Protein AF-A0A060XUX8-F1 (afdb_monomer_lite)

Radius of gyration: 30.09 Å; chains: 1; bounding box: 91×61×37 Å

Foldseek 3Di:
DKDKDFCVVVPLPAAQQQKAKPQPVQGFPDDPRGMGIGDDDLPDRPWDWDCDPQKTKTKIKIWGHDDDDPPPVPDDDPDDGDIDMDIDIDGNPDPDDDDDDDDDDDPPDPDDDDDDDDDDDDDDDDDDDDDDDDDDDDDDD

pLDDT: mean 74.96, std 22.35, range [30.95, 98.44]

Sequence (141 aa):
MVVVVDTSRVSSDVNPRLTSLLDASCVPIETDGARALYSFSLDSCGTSTTLVEDHLVYTNEVRYRPKVPIDLKTFSSPYPHFSIPIGCIHPANGTRALTIYQPWALPAWPHSRASRSHHHPWAQQHPFIRGRERNGLPAGG

Organism: Oncorhynchus mykiss (NCBI:txid8022)

InterPro domains:
  IPR055356 ZP-N domain [PF23344] (1-90)

Structure (mmCIF, N/CA/C/O backbone):
data_AF-A0A060XUX8-F1
#
_entry.id   AF-A0A060XUX8-F1
#
loop_
_atom_site.group_PDB
_atom_site.id
_atom_site.type_symbol
_atom_site.label_atom_id
_atom_site.label_alt_id
_atom_site.label_comp_id
_atom_site.label_asym_id
_atom_site.label_entity_id
_atom_site.label_seq_id
_atom_site.pdbx_PDB_ins_code
_atom_site.Cartn_x
_atom_site.Cartn_y
_atom_site.Cartn_z
_atom_site.occupancy
_atom_site.B_iso_or_equiv
_atom_site.auth_seq_id
_atom_site.auth_comp_id
_atom_site.auth_asym_id
_atom_site.auth_atom_id
_atom_site.pdbx_PDB_model_num
ATOM 1 N N . MET A 1 1 ? -5.577 -6.228 5.234 1.00 93.00 1 MET A N 1
ATOM 2 C CA . MET A 1 1 ? -5.794 -5.026 4.408 1.00 93.00 1 MET A CA 1
ATOM 3 C C . MET A 1 1 ? -5.446 -5.355 2.970 1.00 93.00 1 MET A C 1
ATOM 5 O O . MET A 1 1 ? -4.441 -6.021 2.744 1.00 93.00 1 MET A O 1
ATOM 9 N N . VAL A 1 2 ? -6.285 -4.930 2.025 1.00 97.31 2 VAL A N 1
ATOM 10 C CA . VAL A 1 2 ? -6.029 -5.074 0.585 1.00 97.31 2 VAL A CA 1
ATOM 11 C C . VAL A 1 2 ? -5.990 -3.681 -0.019 1.00 97.31 2 VAL A C 1
ATOM 13 O O . VAL A 1 2 ? -6.884 -2.879 0.243 1.00 97.31 2 VAL A O 1
ATOM 16 N N . VAL A 1 3 ? -4.946 -3.388 -0.788 1.00 96.75 3 VAL A N 1
ATOM 17 C CA . VAL A 1 3 ? -4.697 -2.054 -1.344 1.00 96.75 3 VAL A CA 1
ATOM 18 C C . VAL A 1 3 ? -4.336 -2.185 -2.808 1.00 96.75 3 VAL A C 1
ATOM 20 O O . VAL A 1 3 ? -3.448 -2.959 -3.153 1.00 96.75 3 VAL A O 1
ATOM 23 N N . VAL A 1 4 ? -4.996 -1.396 -3.652 1.00 96.62 4 VAL A N 1
ATOM 24 C CA . VAL A 1 4 ? -4.636 -1.234 -5.061 1.00 96.62 4 VAL A CA 1
ATOM 25 C C . VAL A 1 4 ? -4.225 0.212 -5.271 1.00 96.62 4 VAL A C 1
ATOM 27 O O . VAL A 1 4 ? -5.014 1.122 -5.024 1.00 96.62 4 VAL A O 1
ATOM 30 N N . VAL A 1 5 ? -2.993 0.417 -5.723 1.00 94.06 5 VAL A N 1
ATOM 31 C CA . VAL A 1 5 ? -2.447 1.745 -6.016 1.00 94.06 5 VAL A CA 1
ATOM 32 C C . VAL A 1 5 ? -2.221 1.876 -7.510 1.00 94.06 5 VAL A C 1
ATOM 34 O O . VAL A 1 5 ? -1.548 1.035 -8.090 1.00 94.06 5 VAL A O 1
ATOM 37 N N . ASP A 1 6 ? -2.758 2.934 -8.114 1.00 93.50 6 ASP A N 1
ATOM 38 C CA . ASP A 1 6 ? -2.526 3.314 -9.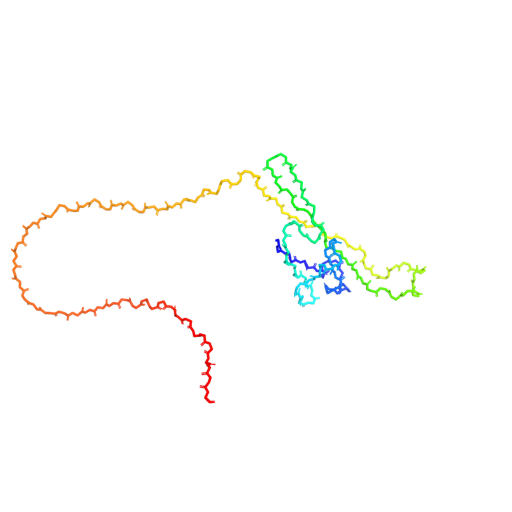510 1.00 93.50 6 ASP A CA 1
ATOM 39 C C . ASP A 1 6 ? -1.363 4.311 -9.588 1.00 93.50 6 ASP A C 1
ATOM 41 O O . ASP A 1 6 ? -1.512 5.487 -9.250 1.00 93.50 6 ASP A O 1
ATOM 45 N N . THR A 1 7 ? -0.186 3.832 -9.993 1.00 90.31 7 THR A N 1
ATOM 46 C CA . THR A 1 7 ? 1.033 4.648 -10.053 1.00 90.31 7 THR A CA 1
ATOM 47 C C . THR A 1 7 ? 1.109 5.501 -11.313 1.00 90.31 7 THR A C 1
ATOM 49 O O . THR A 1 7 ? 1.830 6.498 -11.311 1.00 90.31 7 THR A O 1
ATOM 52 N N . SER A 1 8 ? 0.328 5.181 -12.353 1.00 87.44 8 SER A N 1
ATOM 53 C CA . SER A 1 8 ? 0.282 5.961 -13.599 1.00 87.44 8 SER A CA 1
ATOM 54 C C . SER A 1 8 ? -0.196 7.400 -13.376 1.00 87.44 8 SER A C 1
ATOM 56 O O . SER A 1 8 ? 0.176 8.311 -14.112 1.00 87.44 8 SER A O 1
ATOM 58 N N . ARG A 1 9 ? -0.971 7.619 -12.305 1.00 84.00 9 ARG A N 1
ATOM 59 C CA . ARG A 1 9 ? -1.446 8.940 -11.871 1.00 84.00 9 ARG A CA 1
ATOM 60 C C . ARG A 1 9 ? -0.379 9.780 -11.180 1.00 84.00 9 ARG A C 1
ATOM 62 O O . ARG A 1 9 ? -0.574 10.982 -11.037 1.00 84.00 9 ARG A O 1
ATOM 69 N N . VAL A 1 10 ? 0.711 9.159 -10.729 1.00 82.19 10 VAL A N 1
ATOM 70 C CA . VAL A 1 10 ? 1.842 9.865 -10.119 1.00 82.19 10 VAL A CA 1
ATOM 71 C C . VAL A 1 10 ? 2.839 10.282 -11.194 1.00 82.19 10 VAL A C 1
ATOM 73 O O . VAL A 1 10 ? 3.233 11.441 -11.258 1.00 82.19 10 VAL A O 1
ATOM 76 N N . SER A 1 11 ? 3.251 9.335 -12.037 1.00 79.12 11 SER A N 1
ATOM 77 C CA . SER A 1 11 ? 4.091 9.569 -13.213 1.00 79.12 11 SER A CA 1
ATOM 78 C C . SER A 1 11 ? 4.068 8.324 -14.101 1.00 79.12 11 SER A C 1
ATOM 80 O O . SER A 1 11 ? 3.999 7.201 -13.594 1.00 79.12 11 SER A O 1
ATOM 82 N N . SER A 1 12 ? 4.159 8.514 -15.419 1.00 75.56 12 SER A N 1
ATOM 83 C CA . SER A 1 12 ? 4.227 7.419 -16.397 1.00 75.56 12 SER A CA 1
ATOM 84 C C . SER A 1 12 ? 5.439 6.507 -16.204 1.00 75.56 12 SER A C 1
ATOM 86 O O . SER A 1 12 ? 5.395 5.348 -16.605 1.00 75.56 12 SER A O 1
ATOM 88 N N . ASP A 1 13 ? 6.500 7.009 -15.569 1.00 79.75 13 ASP A N 1
ATOM 89 C CA . ASP A 1 13 ? 7.793 6.322 -15.468 1.00 79.75 13 ASP A CA 1
ATOM 90 C C . ASP A 1 13 ? 7.935 5.499 -14.178 1.00 79.75 13 ASP A C 1
ATOM 92 O O . ASP A 1 13 ? 8.971 4.879 -13.918 1.00 79.75 13 ASP A O 1
ATOM 96 N N . VAL A 1 14 ? 6.900 5.481 -13.334 1.00 86.75 14 VAL A N 1
ATOM 97 C CA . VAL A 1 14 ? 6.899 4.686 -12.105 1.00 86.75 14 VAL A CA 1
ATOM 98 C C . VAL A 1 14 ? 6.621 3.233 -12.446 1.00 86.75 14 VAL A C 1
ATOM 100 O O . VAL A 1 14 ? 5.504 2.879 -12.808 1.00 86.75 14 VAL A O 1
ATOM 103 N N . ASN A 1 15 ? 7.610 2.366 -12.230 1.00 91.12 15 ASN A N 1
ATOM 104 C CA . ASN A 1 15 ? 7.383 0.927 -12.241 1.00 91.12 15 ASN A CA 1
ATOM 105 C C . ASN A 1 15 ? 6.705 0.499 -10.922 1.00 91.12 15 ASN A C 1
ATOM 107 O O . ASN A 1 15 ? 7.364 0.548 -9.875 1.00 91.12 15 ASN A O 1
ATOM 111 N N . PRO A 1 16 ? 5.445 0.014 -10.935 1.00 93.88 16 PRO A N 1
ATOM 112 C CA . PRO A 1 16 ? 4.748 -0.384 -9.712 1.00 93.88 16 PRO A CA 1
ATOM 113 C C . PRO A 1 16 ? 5.439 -1.534 -8.966 1.00 93.88 16 PRO A C 1
ATOM 115 O O . PRO A 1 16 ? 5.233 -1.706 -7.775 1.00 93.88 16 PRO A O 1
ATOM 118 N N . ARG A 1 17 ? 6.300 -2.330 -9.617 1.00 94.19 17 ARG A N 1
ATOM 119 C CA . ARG A 1 17 ? 7.069 -3.394 -8.938 1.00 94.19 17 ARG A CA 1
ATOM 120 C C . ARG A 1 17 ? 8.159 -2.857 -8.015 1.00 94.19 17 ARG A C 1
ATOM 122 O O . ARG A 1 17 ? 8.677 -3.604 -7.192 1.00 94.19 17 ARG A O 1
ATOM 129 N N . LEU A 1 18 ? 8.543 -1.593 -8.183 1.00 93.00 18 LEU A N 1
ATOM 130 C CA . LEU A 1 18 ? 9.569 -0.932 -7.379 1.00 93.00 18 LEU A CA 1
ATOM 131 C C . LEU A 1 18 ? 8.960 -0.098 -6.246 1.00 93.00 18 LEU A C 1
ATOM 133 O O . LEU A 1 18 ? 9.661 0.709 -5.638 1.00 93.00 18 LEU A O 1
ATOM 137 N N . THR A 1 19 ? 7.670 -0.266 -5.954 1.00 94.75 19 THR A N 1
ATOM 138 C CA . THR A 1 19 ? 7.055 0.296 -4.754 1.00 94.75 19 THR A CA 1
ATOM 139 C C . THR A 1 19 ? 7.033 -0.728 -3.625 1.00 94.75 19 THR A C 1
ATOM 141 O O . THR A 1 19 ? 7.058 -1.935 -3.843 1.00 94.75 19 THR A O 1
ATOM 144 N N . SER A 1 20 ? 6.941 -0.266 -2.387 1.00 96.69 20 SER A N 1
ATOM 145 C CA . SER A 1 20 ? 6.777 -1.119 -1.205 1.00 96.69 20 SER A CA 1
ATOM 146 C C . SER A 1 20 ? 5.984 -0.378 -0.137 1.00 96.69 20 SER A C 1
ATOM 148 O O . SER A 1 20 ? 5.889 0.850 -0.189 1.00 96.69 20 SER A O 1
ATOM 150 N N . LEU A 1 21 ? 5.493 -1.104 0.862 1.00 97.56 21 LEU A N 1
ATOM 151 C CA . LEU A 1 21 ? 4.955 -0.494 2.079 1.00 97.56 21 LEU A CA 1
ATOM 152 C C . LEU A 1 21 ? 6.075 0.124 2.941 1.00 97.56 21 LEU A C 1
ATOM 154 O O . LEU A 1 21 ? 7.246 0.169 2.532 1.00 97.56 21 LEU A O 1
ATOM 158 N N . LEU A 1 22 ? 5.733 0.620 4.136 1.00 97.19 22 LEU A N 1
ATOM 159 C CA . LEU A 1 22 ? 6.713 1.152 5.087 1.00 97.19 22 LEU A CA 1
ATOM 160 C C . LEU A 1 22 ? 7.843 0.147 5.357 1.00 97.19 22 LEU A C 1
ATOM 162 O O . LEU A 1 22 ? 9.015 0.512 5.223 1.00 97.19 22 LEU A O 1
ATOM 166 N N . ASP A 1 23 ? 7.509 -1.120 5.603 1.00 97.38 23 ASP A N 1
ATOM 167 C CA . ASP A 1 23 ? 8.472 -2.225 5.558 1.00 97.38 23 ASP A CA 1
ATOM 168 C C . ASP A 1 23 ? 8.874 -2.542 4.104 1.00 97.38 23 ASP A C 1
ATOM 170 O O . ASP A 1 23 ? 8.032 -2.824 3.249 1.00 97.38 23 ASP A O 1
ATOM 174 N N . ALA A 1 24 ? 10.177 -2.500 3.813 1.00 96.06 24 ALA A N 1
ATOM 175 C CA . ALA A 1 24 ? 10.727 -2.739 2.476 1.00 96.06 24 ALA A CA 1
ATOM 176 C C . ALA A 1 24 ? 10.610 -4.178 1.983 1.00 96.06 24 ALA A C 1
ATOM 178 O O . ALA A 1 24 ? 10.680 -4.399 0.775 1.00 96.06 24 ALA A O 1
ATOM 179 N N . SER A 1 25 ? 10.411 -5.139 2.883 1.00 96.25 25 SER A N 1
ATOM 180 C CA . SER A 1 25 ? 10.137 -6.526 2.508 1.00 96.25 25 SER A CA 1
ATOM 181 C C . SER A 1 25 ? 8.724 -6.710 1.940 1.00 96.25 25 SER A C 1
ATOM 183 O O . SER A 1 25 ? 8.486 -7.630 1.156 1.00 96.25 25 SER A O 1
ATOM 185 N N . CYS A 1 26 ? 7.795 -5.805 2.264 1.00 97.88 26 CYS A N 1
ATOM 186 C CA . CYS A 1 26 ? 6.418 -5.849 1.791 1.00 97.88 26 CYS A CA 1
ATOM 187 C C . CYS A 1 26 ? 6.266 -5.181 0.419 1.00 97.88 26 CYS A C 1
ATOM 189 O O . CYS A 1 26 ? 5.927 -3.998 0.289 1.00 97.88 26 CYS A O 1
ATOM 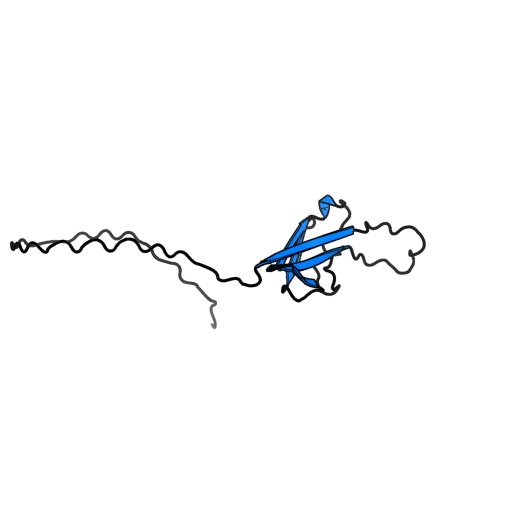191 N N . VAL A 1 27 ? 6.523 -5.975 -0.615 1.00 97.25 27 VAL A N 1
ATOM 192 C CA . VAL A 1 27 ? 6.376 -5.627 -2.035 1.00 97.25 27 VAL A CA 1
ATOM 193 C C . VAL A 1 27 ? 4.975 -5.997 -2.564 1.00 97.25 27 VAL A C 1
ATOM 195 O O . VAL A 1 27 ? 4.261 -6.756 -1.902 1.00 97.25 27 VAL A O 1
ATOM 198 N N . PRO A 1 28 ? 4.542 -5.474 -3.729 1.00 97.69 28 PRO A N 1
ATOM 199 C CA . PRO A 1 28 ? 3.274 -5.865 -4.331 1.00 97.69 28 PRO A CA 1
ATOM 200 C C . PRO A 1 28 ? 3.234 -7.369 -4.599 1.00 97.69 28 PRO A C 1
ATOM 202 O O . PRO A 1 28 ? 4.199 -7.940 -5.110 1.00 97.69 28 PRO A O 1
ATOM 205 N N . ILE A 1 29 ? 2.094 -7.995 -4.313 1.00 98.06 29 ILE A N 1
ATOM 206 C CA . ILE A 1 29 ? 1.852 -9.404 -4.647 1.00 98.06 29 ILE A CA 1
ATOM 207 C C . ILE A 1 29 ? 1.534 -9.583 -6.136 1.00 98.06 29 ILE A C 1
ATOM 209 O O . ILE A 1 29 ? 1.807 -10.634 -6.708 1.00 98.06 29 ILE A O 1
ATOM 213 N N . GLU A 1 30 ? 0.994 -8.542 -6.773 1.00 97.69 30 GLU A N 1
ATOM 214 C CA . GLU A 1 30 ? 0.671 -8.519 -8.196 1.00 97.69 30 GLU A CA 1
ATOM 215 C C . GLU A 1 30 ? 0.790 -7.091 -8.744 1.00 97.69 30 GLU A C 1
ATOM 217 O O . GLU A 1 30 ? 0.594 -6.108 -8.023 1.00 97.69 30 GLU A O 1
ATOM 222 N N . THR A 1 31 ? 1.117 -6.978 -10.031 1.00 96.00 31 THR A N 1
ATOM 223 C CA . THR A 1 31 ? 1.129 -5.709 -10.764 1.00 96.00 31 THR A CA 1
ATOM 224 C C . THR A 1 31 ? 0.673 -5.930 -12.200 1.00 96.00 31 THR A C 1
ATOM 226 O O . THR A 1 31 ? 1.126 -6.893 -12.821 1.00 96.00 31 THR A O 1
ATOM 229 N N . ASP A 1 32 ? -0.087 -4.996 -12.765 1.00 93.94 32 ASP A N 1
ATOM 230 C CA . ASP A 1 32 ? -0.486 -5.009 -14.185 1.00 93.94 32 ASP A CA 1
ATOM 231 C C . ASP A 1 32 ? 0.311 -4.016 -15.058 1.00 93.94 32 ASP A C 1
ATOM 233 O O . ASP A 1 32 ? -0.036 -3.767 -16.208 1.00 93.94 32 ASP A O 1
ATOM 237 N N . GLY A 1 33 ? 1.387 -3.443 -14.509 1.00 88.56 33 GLY A N 1
ATOM 238 C CA . GLY A 1 33 ? 2.231 -2.444 -15.171 1.00 88.56 33 GLY A CA 1
ATOM 239 C C . GLY A 1 33 ? 1.866 -0.995 -14.840 1.00 88.56 33 GLY A C 1
ATOM 240 O O . GLY A 1 33 ? 2.754 -0.150 -14.871 1.00 88.56 33 GLY A O 1
ATOM 241 N N . ALA A 1 34 ? 0.625 -0.720 -14.428 1.00 92.25 34 ALA A N 1
ATOM 242 C CA . ALA A 1 34 ? 0.184 0.606 -13.974 1.00 92.25 34 ALA A CA 1
ATOM 243 C C . ALA A 1 34 ? -0.263 0.614 -12.506 1.00 92.25 34 ALA A C 1
ATOM 245 O O . ALA A 1 34 ? -0.228 1.648 -11.841 1.00 92.25 34 ALA A O 1
ATOM 246 N N . ARG A 1 35 ? -0.694 -0.541 -11.996 1.00 95.19 35 ARG A N 1
ATOM 247 C CA . ARG A 1 35 ? -1.210 -0.718 -10.645 1.00 95.19 35 ARG A CA 1
ATOM 248 C C . ARG A 1 35 ? -0.392 -1.732 -9.862 1.00 95.19 35 ARG A C 1
ATOM 250 O O . ARG A 1 35 ? 0.135 -2.695 -10.421 1.00 95.19 35 ARG A O 1
ATOM 257 N N . ALA A 1 36 ? -0.332 -1.521 -8.554 1.00 96.69 36 ALA A N 1
ATOM 258 C CA . ALA A 1 36 ? 0.261 -2.426 -7.581 1.00 96.69 36 ALA A CA 1
ATOM 259 C C . ALA A 1 36 ? -0.801 -2.907 -6.586 1.00 96.69 36 ALA A C 1
ATOM 261 O O . ALA A 1 36 ? -1.496 -2.089 -5.979 1.00 96.69 36 ALA A O 1
ATOM 262 N N . LEU A 1 37 ? -0.905 -4.226 -6.416 1.00 98.19 37 LEU A N 1
ATOM 263 C CA . LEU A 1 37 ? -1.767 -4.873 -5.431 1.00 98.19 37 LEU A CA 1
ATOM 264 C C . LEU A 1 37 ? -0.944 -5.307 -4.217 1.00 98.19 37 LEU A C 1
ATOM 266 O O . LEU A 1 37 ? 0.048 -6.022 -4.348 1.00 98.19 37 LEU A O 1
ATOM 270 N N . TYR A 1 38 ? -1.416 -4.945 -3.031 1.00 98.44 38 TYR A N 1
ATOM 271 C CA . TYR A 1 38 ? -0.877 -5.385 -1.750 1.00 98.44 38 TYR A CA 1
ATOM 272 C C . TYR A 1 38 ? -1.948 -6.124 -0.952 1.00 98.44 38 TYR A C 1
ATOM 274 O O . TYR A 1 38 ? -3.105 -5.702 -0.915 1.00 98.44 38 TYR A O 1
ATOM 282 N N . SER A 1 39 ? -1.544 -7.190 -0.262 1.00 97.88 39 SER A N 1
ATOM 283 C CA . SER A 1 39 ? -2.374 -7.906 0.708 1.00 97.88 39 SER A CA 1
ATOM 284 C C . SER A 1 39 ? -1.524 -8.285 1.913 1.00 97.88 39 SER A C 1
ATOM 286 O O . SER A 1 39 ? -0.554 -9.025 1.774 1.00 97.88 39 SER A O 1
ATOM 288 N N . PHE A 1 40 ? -1.869 -7.760 3.085 1.00 97.50 40 PHE A N 1
ATOM 289 C CA . PHE A 1 40 ? -1.087 -7.917 4.315 1.00 97.50 40 PHE A CA 1
ATOM 290 C C . PHE A 1 40 ? -1.983 -7.837 5.561 1.00 97.50 40 PHE A C 1
ATOM 292 O O . PHE A 1 40 ? -3.107 -7.324 5.497 1.00 97.50 40 PHE A O 1
ATOM 299 N N . SER A 1 41 ? -1.515 -8.351 6.700 1.00 96.06 41 SER A N 1
ATOM 300 C CA . SER A 1 41 ? -2.227 -8.257 7.986 1.00 96.06 41 SER A CA 1
ATOM 301 C C . SER A 1 41 ? -2.200 -6.824 8.526 1.00 96.06 41 SER A C 1
ATOM 303 O O . SER A 1 41 ? -1.226 -6.107 8.310 1.00 96.06 41 SER A O 1
ATOM 305 N N . LEU A 1 42 ? -3.256 -6.396 9.225 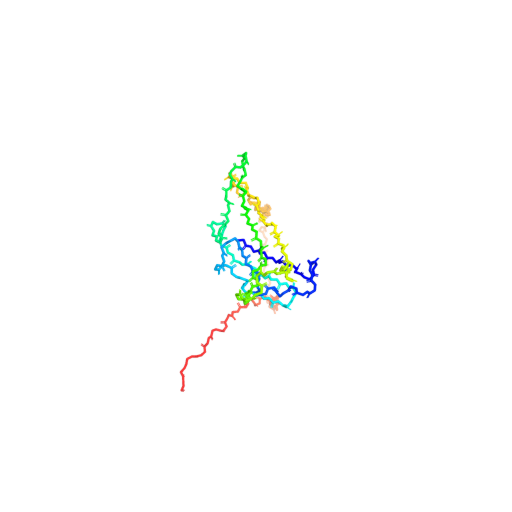1.00 94.25 42 LEU A N 1
ATOM 306 C CA . LEU A 1 42 ? -3.411 -5.009 9.702 1.00 94.25 42 LEU A CA 1
ATOM 307 C C . LEU A 1 42 ? -2.294 -4.543 10.655 1.00 94.25 42 LEU A C 1
ATOM 309 O O . LEU A 1 42 ? -2.043 -3.353 10.762 1.00 94.25 42 LEU A O 1
ATOM 313 N N . ASP A 1 43 ? -1.616 -5.470 11.316 1.00 92.38 43 ASP A N 1
ATOM 314 C CA . ASP A 1 43 ? -0.537 -5.271 12.286 1.00 92.38 43 ASP A CA 1
ATOM 315 C C . ASP A 1 43 ? 0.870 -5.528 11.705 1.00 92.38 43 ASP A C 1
ATOM 317 O O . ASP A 1 43 ? 1.855 -5.599 12.435 1.00 92.38 43 ASP A O 1
ATOM 321 N N . SER A 1 44 ? 0.980 -5.678 10.383 1.00 96.94 44 SER A N 1
ATOM 322 C CA . SER A 1 44 ? 2.220 -6.052 9.688 1.00 96.94 44 SER A CA 1
ATOM 323 C C . SER A 1 44 ? 2.698 -4.971 8.712 1.00 96.94 44 SER A C 1
ATOM 325 O O . SER A 1 44 ? 2.074 -3.919 8.574 1.00 96.94 44 SER A O 1
ATOM 327 N N . CYS A 1 45 ? 3.814 -5.213 8.017 1.00 98.06 45 CYS A N 1
ATOM 328 C CA . CYS A 1 45 ? 4.349 -4.336 6.966 1.00 98.06 45 CYS A CA 1
ATOM 329 C C . CYS A 1 45 ? 4.633 -2.886 7.400 1.00 98.06 45 CYS A C 1
ATOM 331 O O . CYS A 1 45 ? 4.554 -1.957 6.589 1.00 98.06 45 CYS A O 1
ATOM 333 N N . GLY A 1 46 ? 4.948 -2.685 8.683 1.00 97.81 46 GLY A N 1
ATOM 334 C CA . GLY A 1 46 ? 5.180 -1.363 9.266 1.00 97.81 46 GLY A CA 1
ATOM 335 C C . GLY A 1 46 ? 3.909 -0.535 9.481 1.00 97.81 46 GLY A C 1
ATOM 336 O O . GLY A 1 46 ? 4.010 0.678 9.628 1.00 97.81 46 GLY A O 1
ATOM 337 N N . THR A 1 47 ? 2.727 -1.159 9.476 1.00 98.06 47 THR A N 1
ATOM 338 C CA . THR A 1 47 ? 1.453 -0.474 9.742 1.00 98.06 47 THR A CA 1
ATOM 339 C C . THR A 1 47 ? 1.413 0.043 11.176 1.00 98.06 47 THR A C 1
ATOM 341 O O . THR A 1 47 ? 1.688 -0.697 12.119 1.00 98.06 47 THR A O 1
ATOM 344 N N . SER A 1 48 ? 1.040 1.309 11.344 1.00 97.62 48 SER A N 1
ATOM 345 C CA . SER A 1 48 ? 0.771 1.900 12.651 1.00 97.62 48 SER A CA 1
ATOM 346 C C . SER A 1 48 ? -0.694 1.693 13.017 1.00 97.62 48 SER A C 1
ATOM 348 O O . SER A 1 48 ? -1.575 1.861 12.175 1.00 97.62 48 SER A O 1
ATOM 350 N N . THR A 1 49 ? -0.953 1.330 14.272 1.00 95.69 49 THR A N 1
ATOM 351 C CA . THR A 1 49 ? -2.309 1.199 14.816 1.00 95.69 49 THR A CA 1
ATOM 352 C C . THR A 1 49 ? -2.490 2.213 15.932 1.00 95.69 49 THR A C 1
ATOM 354 O O . THR A 1 49 ? -1.722 2.214 16.894 1.00 95.69 49 THR A O 1
ATOM 357 N N . THR A 1 50 ? -3.512 3.055 15.829 1.00 95.56 50 THR A N 1
ATOM 358 C CA . THR A 1 50 ? -3.866 4.025 16.867 1.00 95.56 50 THR A CA 1
ATOM 359 C C . THR A 1 50 ? -5.330 3.877 17.256 1.00 95.56 50 THR A C 1
ATOM 361 O O . THR A 1 50 ? -6.194 3.672 16.409 1.00 95.56 50 THR A O 1
ATOM 364 N N . LEU A 1 51 ? -5.619 3.966 18.555 1.00 94.50 51 LEU A N 1
ATOM 365 C CA . LEU A 1 51 ? -6.986 4.095 19.050 1.00 94.50 51 LEU A CA 1
ATOM 366 C C . LEU A 1 51 ? -7.308 5.587 19.139 1.00 94.50 51 LEU A C 1
ATOM 368 O O . LEU A 1 51 ? -6.672 6.314 19.902 1.00 94.50 51 LEU A O 1
ATOM 372 N N . VAL A 1 52 ? -8.265 6.038 18.338 1.00 94.88 52 VAL A N 1
ATOM 373 C CA . VAL A 1 52 ? -8.767 7.412 18.351 1.00 94.88 52 VAL A CA 1
ATOM 374 C C . VAL A 1 52 ? -10.248 7.342 18.688 1.00 94.88 52 VAL A C 1
ATOM 376 O O . VAL A 1 52 ? -11.035 6.785 17.924 1.00 94.88 52 VAL A O 1
ATOM 379 N N . GLU A 1 53 ? -10.610 7.878 19.854 1.00 91.31 53 GLU A N 1
ATOM 380 C CA . GLU A 1 53 ? -11.949 7.732 20.439 1.00 91.31 53 GLU A CA 1
ATOM 381 C C . GLU A 1 53 ? -12.326 6.245 20.599 1.00 91.31 53 GLU A C 1
ATOM 383 O O . GLU A 1 53 ? -11.665 5.533 21.351 1.00 91.31 53 GLU A O 1
ATOM 388 N N . ASP A 1 54 ? -13.348 5.765 19.886 1.00 91.12 54 ASP A N 1
ATOM 389 C CA . ASP A 1 54 ? -13.779 4.358 19.856 1.00 91.12 54 ASP A CA 1
ATOM 390 C C . ASP A 1 54 ? -13.452 3.690 18.506 1.00 91.12 54 ASP A C 1
ATOM 392 O O . ASP A 1 54 ? -14.135 2.767 18.065 1.00 91.12 54 ASP A O 1
ATOM 396 N N . HIS A 1 55 ? -12.415 4.168 17.809 1.00 93.62 55 HIS A N 1
ATOM 397 C CA . HIS A 1 55 ? -12.001 3.641 16.511 1.00 93.62 55 HIS A CA 1
ATOM 398 C C . HIS A 1 55 ? -10.525 3.243 16.486 1.00 93.62 55 HIS A C 1
ATOM 400 O O . HIS A 1 55 ? -9.638 4.021 16.830 1.00 93.62 55 HIS A O 1
ATOM 406 N N . LEU A 1 56 ? -10.257 2.034 16.001 1.00 93.75 56 LEU A N 1
ATOM 407 C CA . LEU A 1 56 ? -8.932 1.584 15.603 1.00 93.75 56 LEU A CA 1
ATOM 408 C C . LEU A 1 56 ? -8.625 2.114 14.202 1.00 93.75 56 LEU A C 1
ATOM 410 O O . LEU A 1 56 ? -9.283 1.754 13.223 1.00 93.75 56 LEU A O 1
ATOM 414 N N . VAL A 1 57 ? -7.614 2.966 14.115 1.00 95.69 57 VAL A N 1
ATOM 415 C CA . VAL A 1 57 ? -7.109 3.549 12.878 1.00 95.69 57 VAL A CA 1
ATOM 416 C C . VAL A 1 57 ? -5.807 2.846 12.517 1.00 95.69 57 VAL A C 1
ATOM 418 O O . VAL A 1 57 ? -4.831 2.892 13.263 1.00 95.69 57 VAL A O 1
ATOM 421 N N . TYR A 1 58 ? -5.794 2.199 11.357 1.00 97.12 58 TYR A N 1
ATOM 422 C CA . TYR A 1 58 ? -4.618 1.546 10.794 1.00 97.12 58 TYR A CA 1
ATOM 423 C C . TYR A 1 58 ? -4.072 2.407 9.665 1.00 97.12 58 TYR A C 1
ATOM 425 O O . TYR A 1 58 ? -4.810 2.704 8.724 1.00 97.12 58 TYR A O 1
ATOM 433 N N . THR A 1 59 ? -2.801 2.799 9.734 1.00 97.94 59 THR A N 1
ATOM 434 C CA . THR A 1 59 ? -2.150 3.637 8.718 1.00 97.94 59 THR A CA 1
ATOM 435 C C . THR A 1 59 ? -0.849 3.023 8.222 1.00 97.94 59 THR A C 1
ATOM 437 O O . THR A 1 59 ? -0.074 2.435 8.974 1.00 97.94 59 THR A O 1
ATOM 440 N N . ASN A 1 60 ? -0.603 3.153 6.924 1.00 98.12 60 ASN A N 1
ATOM 441 C CA . ASN A 1 60 ? 0.633 2.746 6.267 1.00 98.12 60 ASN A CA 1
ATOM 442 C C . ASN A 1 60 ? 0.861 3.659 5.048 1.00 98.12 60 ASN A C 1
ATOM 444 O O . ASN A 1 60 ? 0.054 4.541 4.752 1.00 98.12 60 ASN A O 1
ATOM 448 N N . GLU A 1 61 ? 1.955 3.465 4.328 1.00 97.12 61 GLU A N 1
ATOM 449 C CA . GLU A 1 61 ? 2.314 4.257 3.161 1.00 97.12 61 GLU A CA 1
ATOM 450 C C . GLU A 1 61 ? 2.922 3.378 2.075 1.00 97.12 61 GLU A C 1
ATOM 452 O O . GLU A 1 61 ? 3.778 2.538 2.354 1.00 97.12 61 GLU A O 1
ATOM 457 N N . VAL A 1 62 ? 2.542 3.625 0.822 1.00 96.00 62 VAL A N 1
ATOM 458 C CA . VAL A 1 62 ? 3.216 3.058 -0.350 1.00 96.00 62 VAL A CA 1
ATOM 459 C C . VAL A 1 62 ? 4.267 4.044 -0.842 1.00 96.00 62 VAL A C 1
ATOM 461 O O . VAL A 1 62 ? 3.952 5.188 -1.167 1.00 96.00 62 VAL A O 1
ATOM 464 N N . ARG A 1 63 ? 5.520 3.594 -0.919 1.00 93.88 63 ARG A N 1
ATOM 465 C CA . ARG A 1 63 ? 6.679 4.409 -1.305 1.00 93.88 63 ARG A CA 1
ATOM 466 C C . ARG A 1 63 ? 7.369 3.834 -2.528 1.00 93.88 63 ARG A C 1
ATOM 468 O O . ARG A 1 63 ? 7.515 2.617 -2.638 1.00 93.88 63 ARG A O 1
ATOM 475 N N . TYR A 1 64 ? 7.861 4.705 -3.404 1.00 91.75 64 TYR A N 1
ATOM 476 C CA . TYR A 1 64 ? 8.734 4.304 -4.507 1.00 91.75 64 TYR A CA 1
ATOM 477 C C . TYR A 1 64 ? 10.168 4.095 -4.016 1.00 91.75 64 TYR A C 1
ATOM 479 O O . TYR A 1 64 ? 10.761 4.984 -3.403 1.00 91.75 64 TYR A O 1
ATOM 487 N N . ARG A 1 65 ? 10.725 2.908 -4.269 1.00 88.75 65 ARG A N 1
ATOM 488 C CA . ARG A 1 65 ? 12.070 2.496 -3.844 1.00 88.75 65 ARG A CA 1
ATOM 489 C C . ARG A 1 65 ? 12.864 1.918 -5.026 1.00 88.75 65 ARG A C 1
ATOM 491 O O . ARG A 1 65 ? 13.159 0.721 -5.051 1.00 88.75 65 ARG A O 1
ATOM 498 N N . PRO A 1 66 ? 13.224 2.745 -6.024 1.00 83.38 66 PRO A N 1
ATOM 499 C CA . PRO A 1 66 ? 14.050 2.299 -7.136 1.00 83.38 66 PRO A CA 1
ATOM 500 C C . PRO A 1 66 ? 15.452 1.930 -6.633 1.00 83.38 66 PRO A C 1
ATOM 502 O O . PRO A 1 66 ? 16.026 2.605 -5.777 1.00 83.38 66 PRO A O 1
ATOM 505 N N . LYS A 1 67 ? 16.029 0.857 -7.180 1.00 74.81 67 LYS A N 1
ATOM 506 C CA . LYS A 1 67 ? 17.427 0.496 -6.918 1.00 74.81 67 LYS A CA 1
ATOM 507 C C . LYS A 1 67 ? 18.320 1.472 -7.684 1.00 74.81 67 LYS A C 1
ATOM 509 O O . LYS A 1 67 ? 18.522 1.307 -8.882 1.00 74.81 67 LYS A O 1
ATOM 514 N N . VAL A 1 68 ? 18.821 2.506 -7.015 1.00 66.31 68 VAL A N 1
ATOM 515 C CA . VAL A 1 68 ? 19.766 3.450 -7.628 1.00 66.31 68 VAL A CA 1
ATOM 516 C C . VAL A 1 68 ? 21.166 2.819 -7.623 1.00 66.31 68 VAL A C 1
ATOM 518 O O . VAL A 1 68 ? 21.617 2.393 -6.555 1.00 66.31 68 VAL A O 1
ATOM 521 N N . PRO A 1 69 ? 21.882 2.747 -8.762 1.00 57.44 69 PRO A N 1
ATOM 522 C CA . PRO A 1 69 ? 23.308 2.440 -8.756 1.00 57.44 69 PRO A CA 1
ATOM 523 C C . PRO A 1 69 ? 24.063 3.472 -7.907 1.00 57.44 69 PRO A C 1
ATOM 525 O O . PRO A 1 69 ? 23.782 4.667 -7.970 1.00 57.44 69 PRO A O 1
ATOM 528 N N . ILE A 1 70 ? 25.015 3.002 -7.098 1.00 55.28 70 ILE A N 1
ATOM 529 C CA . ILE A 1 70 ? 25.719 3.779 -6.058 1.00 55.28 70 ILE A CA 1
ATOM 530 C C . ILE A 1 70 ? 26.455 5.017 -6.623 1.00 55.28 70 ILE A C 1
ATOM 532 O O . ILE A 1 70 ? 26.697 5.963 -5.878 1.00 55.28 70 ILE A O 1
ATOM 536 N N . ASP A 1 71 ? 26.720 5.056 -7.931 1.00 53.38 71 ASP A N 1
ATOM 537 C CA . ASP A 1 71 ? 27.615 6.020 -8.588 1.00 53.38 71 ASP A CA 1
ATOM 538 C C . ASP A 1 71 ? 26.959 7.337 -9.067 1.00 53.38 71 ASP A C 1
ATOM 540 O O . ASP A 1 71 ? 27.621 8.200 -9.629 1.00 53.38 71 ASP A O 1
ATOM 544 N N . LEU A 1 72 ? 25.650 7.531 -8.852 1.00 54.91 72 LEU A N 1
ATOM 545 C CA . LEU A 1 72 ? 24.903 8.711 -9.343 1.00 54.91 72 LEU A CA 1
ATOM 546 C C . LEU A 1 72 ? 24.311 9.593 -8.231 1.00 54.91 72 LEU A C 1
ATOM 548 O O . LEU A 1 72 ? 23.460 10.441 -8.492 1.00 54.91 72 LEU A O 1
ATOM 552 N N . LYS A 1 73 ? 24.766 9.440 -6.981 1.00 51.47 73 LYS A N 1
ATOM 553 C CA . LYS A 1 73 ? 24.225 10.169 -5.812 1.00 51.47 73 LYS A CA 1
ATOM 554 C C . LYS A 1 73 ? 24.415 11.699 -5.833 1.00 51.47 73 LYS A C 1
ATOM 556 O O . LYS A 1 73 ? 23.950 12.359 -4.907 1.00 51.47 73 LYS A O 1
ATOM 561 N N . THR A 1 74 ? 25.063 12.269 -6.848 1.00 52.34 74 THR A N 1
ATOM 562 C CA . THR A 1 74 ? 25.486 13.683 -6.845 1.00 52.34 74 THR A CA 1
ATOM 563 C C . THR A 1 74 ? 24.562 14.635 -7.614 1.00 52.34 74 THR A C 1
ATOM 565 O O . THR A 1 74 ? 24.712 15.843 -7.489 1.00 52.34 74 THR A O 1
ATOM 568 N N . PHE A 1 75 ? 23.549 14.167 -8.342 1.00 52.12 75 PHE A N 1
ATOM 569 C CA . PHE A 1 75 ? 22.579 15.060 -8.986 1.00 52.12 75 PHE A CA 1
ATOM 570 C C . PHE A 1 75 ? 21.168 14.549 -8.720 1.00 52.12 75 PHE A C 1
ATOM 572 O O . PHE A 1 75 ? 20.942 13.347 -8.802 1.00 52.12 75 PHE A O 1
ATOM 579 N N . SER A 1 76 ? 20.263 15.458 -8.331 1.00 57.28 76 SER A N 1
ATOM 580 C CA . SER A 1 76 ? 18.817 15.261 -8.129 1.00 57.28 76 SER A CA 1
ATOM 581 C C . SER A 1 76 ? 18.306 13.908 -8.636 1.00 57.28 76 SER A C 1
ATOM 583 O O . SER A 1 76 ? 18.298 13.688 -9.845 1.00 57.28 76 SER A O 1
ATOM 585 N N . SER A 1 77 ? 17.894 13.012 -7.726 1.00 57.81 77 SER A N 1
ATOM 586 C CA . SER A 1 77 ? 17.380 11.683 -8.088 1.00 57.81 77 SER A CA 1
ATOM 587 C C . SER A 1 77 ? 16.382 11.816 -9.247 1.00 57.81 77 SER A C 1
ATOM 589 O O . SER A 1 77 ? 15.362 12.480 -9.065 1.00 57.81 77 SER A O 1
ATOM 591 N N . PRO A 1 78 ? 16.633 11.200 -10.418 1.00 62.53 78 PRO A N 1
ATOM 592 C CA . PRO A 1 78 ? 15.736 11.304 -11.573 1.00 62.53 78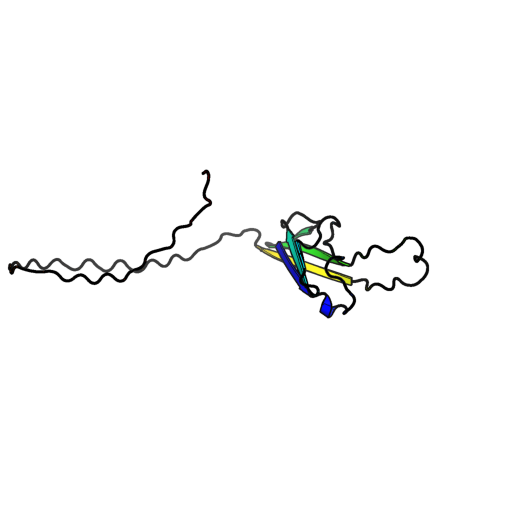 PRO A CA 1
ATOM 593 C C . PRO A 1 78 ? 14.385 10.616 -11.322 1.00 62.53 78 PRO A C 1
ATOM 595 O O . PRO A 1 78 ? 13.463 10.722 -12.123 1.00 62.53 78 PRO A O 1
ATOM 598 N N . TYR A 1 79 ? 14.267 9.894 -10.208 1.00 65.44 79 TYR A N 1
ATOM 599 C CA . TYR A 1 79 ? 13.082 9.155 -9.824 1.00 65.44 79 TYR A CA 1
ATOM 600 C C . TYR A 1 79 ? 12.110 10.000 -8.995 1.00 65.44 79 TYR A C 1
ATOM 602 O O . TYR A 1 79 ? 12.551 10.670 -8.054 1.00 65.44 79 TYR A O 1
ATOM 610 N N . PRO A 1 80 ? 10.792 9.901 -9.256 1.00 69.81 80 PRO A N 1
ATOM 611 C CA . PRO A 1 80 ? 9.789 10.606 -8.474 1.00 69.81 80 PRO A CA 1
ATOM 612 C C . PRO A 1 80 ? 9.812 10.108 -7.027 1.00 69.81 80 PRO A C 1
ATOM 614 O O . PRO A 1 80 ? 9.601 8.925 -6.752 1.00 69.81 80 PRO A O 1
ATOM 617 N N . HIS A 1 81 ? 10.064 11.016 -6.087 1.00 79.75 81 HIS A N 1
ATOM 618 C CA . HIS A 1 81 ? 9.893 10.726 -4.673 1.00 79.75 81 HIS A CA 1
ATOM 619 C C . HIS A 1 81 ? 8.427 10.950 -4.314 1.00 79.75 81 HIS A C 1
ATOM 621 O O . HIS A 1 81 ? 7.973 12.089 -4.234 1.00 79.75 81 HIS A O 1
ATOM 627 N N . PHE A 1 82 ? 7.675 9.866 -4.133 1.00 86.12 82 PHE A N 1
ATOM 628 C CA . PHE A 1 82 ? 6.288 9.944 -3.693 1.00 86.12 82 PHE A CA 1
ATOM 629 C C . PHE A 1 82 ? 6.015 8.982 -2.540 1.00 86.12 82 PHE A C 1
ATOM 631 O O . PHE A 1 82 ? 6.634 7.918 -2.426 1.00 86.12 82 PHE A O 1
ATOM 638 N N . SER A 1 83 ? 5.048 9.373 -1.713 1.00 90.31 83 SER A N 1
ATOM 639 C CA . SER A 1 83 ? 4.449 8.538 -0.680 1.00 90.31 83 SER A CA 1
ATOM 640 C C . SER A 1 83 ? 2.933 8.636 -0.796 1.00 90.31 83 SER A C 1
ATOM 642 O O . SER A 1 83 ? 2.387 9.737 -0.862 1.00 90.31 83 SER A O 1
ATOM 644 N N . ILE A 1 84 ? 2.263 7.490 -0.868 1.00 93.38 84 ILE A N 1
ATOM 645 C CA . ILE A 1 84 ? 0.804 7.405 -0.925 1.00 93.38 84 ILE A CA 1
ATOM 646 C C . ILE A 1 84 ? 0.328 6.863 0.421 1.00 93.38 84 ILE A C 1
ATOM 648 O O . ILE A 1 84 ? 0.545 5.676 0.691 1.00 93.38 84 ILE A O 1
ATOM 652 N N . PRO A 1 85 ? -0.299 7.694 1.272 1.00 95.69 85 PRO A N 1
ATOM 653 C CA . PRO A 1 85 ? -0.837 7.233 2.538 1.00 95.69 85 PRO A CA 1
ATOM 654 C C . PRO A 1 85 ? -2.039 6.328 2.288 1.00 95.69 85 PRO A C 1
ATOM 656 O O . PRO A 1 85 ? -2.893 6.595 1.441 1.00 95.69 85 PRO A O 1
ATOM 659 N N . ILE A 1 86 ? -2.102 5.248 3.049 1.00 96.38 86 ILE A N 1
ATOM 660 C CA . ILE A 1 86 ? -3.179 4.270 3.008 1.00 96.38 86 ILE A CA 1
ATOM 661 C C . ILE A 1 86 ? -3.630 3.987 4.433 1.00 96.38 86 ILE A C 1
ATOM 663 O O . ILE A 1 86 ? -2.841 4.024 5.377 1.00 96.38 86 ILE A O 1
ATOM 667 N N . GLY A 1 87 ? -4.909 3.687 4.607 1.00 95.12 87 GLY A N 1
ATOM 668 C CA . GLY A 1 87 ? -5.408 3.341 5.924 1.00 95.12 87 GLY A CA 1
ATOM 669 C C . GLY A 1 87 ? -6.832 2.832 5.916 1.00 95.12 87 GLY A C 1
ATOM 670 O O . GLY A 1 87 ? -7.531 2.892 4.905 1.00 95.12 87 GLY A O 1
ATOM 671 N N . CYS A 1 88 ? -7.238 2.297 7.058 1.00 93.62 88 CYS A N 1
ATOM 672 C CA . CYS A 1 88 ? -8.587 1.820 7.326 1.00 93.62 88 CYS A CA 1
ATOM 673 C C . CYS A 1 88 ? -8.968 2.187 8.759 1.00 93.62 88 CYS A C 1
ATOM 675 O O . CYS A 1 88 ? -8.114 2.223 9.645 1.00 93.62 88 CYS A O 1
ATOM 677 N N . ILE A 1 89 ? -10.256 2.431 8.982 1.00 93.88 89 ILE A N 1
ATOM 678 C CA . ILE A 1 89 ? -10.805 2.762 10.295 1.00 93.88 89 ILE A CA 1
ATOM 679 C C . ILE A 1 89 ? -11.831 1.691 10.653 1.00 93.88 89 ILE A C 1
ATOM 681 O O . ILE A 1 89 ? -12.714 1.376 9.852 1.00 93.88 89 ILE A O 1
ATOM 685 N N . HIS A 1 90 ? -11.705 1.124 11.848 1.00 90.44 90 HIS A N 1
ATOM 686 C CA . HIS A 1 90 ? -12.604 0.107 12.378 1.00 90.44 90 HIS A CA 1
ATOM 687 C C . HIS A 1 90 ? -13.138 0.540 13.747 1.00 90.44 90 HIS A C 1
ATOM 689 O O . HIS A 1 90 ? -12.363 1.059 14.542 1.00 90.44 90 HIS A O 1
ATOM 695 N N . PRO A 1 91 ? -14.424 0.319 14.065 1.00 92.06 91 PRO A N 1
ATOM 696 C CA . PRO A 1 91 ? -14.913 0.521 15.426 1.00 92.06 91 PRO A CA 1
ATOM 697 C C . PRO A 1 91 ? -14.199 -0.440 16.388 1.00 92.06 91 PRO A C 1
ATOM 699 O O . PRO A 1 91 ? -14.033 -1.621 16.072 1.00 92.06 91 PRO A O 1
ATOM 702 N N . ALA A 1 92 ? -13.777 0.059 17.549 1.00 86.38 92 ALA A N 1
ATOM 703 C CA . ALA A 1 92 ? -13.052 -0.707 18.559 1.00 86.38 92 ALA A CA 1
ATOM 704 C C . ALA A 1 92 ? -13.977 -1.701 19.286 1.00 86.38 92 ALA A C 1
ATOM 706 O O . ALA A 1 92 ? -13.602 -2.855 19.488 1.00 86.38 92 ALA A O 1
ATOM 707 N N . ASN A 1 93 ? -15.221 -1.300 19.579 1.00 77.69 93 ASN A N 1
ATOM 708 C CA . ASN A 1 93 ? -16.268 -2.157 20.147 1.00 77.69 93 ASN A CA 1
ATOM 709 C C . ASN A 1 93 ? -17.248 -2.664 19.071 1.00 77.69 93 ASN A C 1
ATOM 711 O O . ASN A 1 93 ? -18.412 -2.270 18.985 1.00 77.69 93 ASN A O 1
ATOM 715 N N . GLY A 1 94 ? -16.773 -3.553 18.199 1.00 62.44 94 GLY A N 1
ATOM 716 C CA . GLY A 1 94 ? -17.538 -4.052 17.053 1.00 62.44 94 GLY A CA 1
ATOM 717 C C . GLY A 1 94 ? -18.512 -5.193 17.370 1.00 62.44 94 GLY A C 1
ATOM 718 O O . GLY A 1 94 ? -18.273 -6.327 16.952 1.00 62.44 94 GLY A O 1
ATOM 719 N N . THR A 1 95 ? -19.648 -4.923 18.020 1.00 65.88 95 THR A N 1
ATOM 720 C CA . THR A 1 95 ? -20.760 -5.896 18.012 1.00 65.88 95 THR A CA 1
ATOM 721 C C . THR A 1 95 ? -21.397 -5.896 16.620 1.00 65.88 95 THR A C 1
ATOM 723 O O . THR A 1 95 ? -22.040 -4.928 16.219 1.00 65.88 95 THR A O 1
ATOM 726 N N . ARG A 1 96 ? -21.205 -6.964 15.838 1.00 63.91 96 ARG A N 1
ATOM 727 C CA . ARG A 1 96 ? -21.830 -7.110 14.512 1.00 63.91 96 ARG A CA 1
ATOM 728 C C . ARG A 1 96 ? -23.266 -7.608 14.674 1.00 63.91 96 ARG A C 1
ATOM 730 O O . ARG A 1 96 ? -23.479 -8.796 14.890 1.00 63.91 96 ARG A O 1
ATOM 737 N N . ALA A 1 97 ? -24.251 -6.720 14.559 1.00 65.88 97 ALA A N 1
ATOM 738 C CA . ALA A 1 97 ? -25.651 -7.124 14.476 1.00 65.88 97 ALA A CA 1
ATOM 739 C C . ALA A 1 97 ? -25.961 -7.620 13.055 1.00 65.88 97 ALA A C 1
ATOM 741 O O . ALA A 1 97 ? -25.835 -6.874 12.085 1.00 65.88 97 ALA A O 1
ATOM 742 N N . LEU A 1 98 ? -26.354 -8.887 12.928 1.00 66.12 98 LEU A N 1
ATOM 743 C CA . LEU A 1 98 ? -26.890 -9.447 11.689 1.00 66.12 98 LEU A CA 1
ATOM 744 C C . LEU A 1 98 ? -28.406 -9.552 11.832 1.00 66.12 98 LEU A C 1
ATOM 746 O O . LEU A 1 98 ? -28.907 -10.261 12.704 1.00 66.12 98 LEU A O 1
ATOM 750 N N . THR A 1 99 ? -29.145 -8.853 10.976 1.00 71.12 99 THR A N 1
ATOM 751 C CA . THR A 1 99 ? -30.601 -8.986 10.914 1.00 71.12 99 THR A CA 1
ATOM 752 C C . THR A 1 99 ? -30.947 -10.256 10.144 1.00 71.12 99 THR A C 1
ATOM 754 O O . THR A 1 99 ? -30.798 -10.313 8.925 1.00 71.12 99 THR A O 1
ATOM 757 N N . ILE A 1 100 ? -31.408 -11.287 10.852 1.00 75.81 100 ILE A N 1
ATOM 758 C CA . ILE A 1 100 ? -31.978 -12.484 10.231 1.00 75.81 100 ILE A CA 1
ATOM 759 C C . ILE A 1 100 ? -33.458 -12.204 9.977 1.00 75.81 100 ILE A C 1
ATOM 761 O O . ILE A 1 100 ? -34.235 -12.042 10.917 1.00 75.81 100 ILE A O 1
ATOM 765 N N . TYR A 1 101 ? -33.859 -12.145 8.708 1.00 76.00 101 TYR A N 1
ATOM 766 C CA . TYR A 1 101 ? -35.274 -12.118 8.357 1.00 76.00 101 TYR A CA 1
ATOM 767 C C . TYR A 1 101 ? -35.869 -13.513 8.578 1.00 76.00 101 TYR A C 1
ATOM 769 O O . TYR A 1 101 ? -35.570 -14.445 7.830 1.00 76.00 101 TYR A O 1
ATOM 777 N N . GLN A 1 102 ? -36.702 -13.662 9.609 1.00 70.94 102 GLN A N 1
ATOM 778 C CA . GLN A 1 102 ? -37.587 -14.815 9.743 1.00 70.94 102 GLN A CA 1
ATOM 779 C C . GLN A 1 102 ? -38.914 -14.493 9.045 1.00 70.94 102 GLN A C 1
ATOM 781 O O . GLN A 1 102 ? -39.655 -13.638 9.538 1.00 70.94 102 GLN A O 1
ATOM 786 N N . PRO A 1 103 ? -39.246 -15.147 7.915 1.00 62.38 103 PRO A N 1
ATOM 787 C CA . PRO A 1 103 ? -40.596 -15.070 7.380 1.00 62.38 103 PRO A CA 1
ATOM 788 C C . PRO A 1 103 ? -41.567 -15.619 8.428 1.00 62.38 103 PRO A C 1
ATOM 790 O O . PRO A 1 103 ? -41.315 -16.663 9.034 1.00 62.38 103 PRO A O 1
ATOM 793 N N . TRP A 1 104 ? -42.654 -14.885 8.664 1.00 72.44 104 TRP A N 1
ATOM 794 C CA . TRP A 1 104 ? -43.683 -15.256 9.627 1.00 72.44 104 TRP A CA 1
ATOM 795 C C . TRP A 1 104 ? -44.129 -16.700 9.403 1.00 72.44 104 TRP A C 1
ATOM 797 O O . TRP A 1 104 ? -44.461 -17.088 8.280 1.00 72.44 104 TRP A O 1
ATOM 807 N N . ALA A 1 105 ? -44.138 -17.489 10.480 1.00 62.22 105 ALA A N 1
ATOM 808 C CA . ALA A 1 105 ? -44.787 -18.786 10.481 1.00 62.22 105 ALA A CA 1
ATOM 809 C C . ALA A 1 105 ? -46.233 -18.571 10.021 1.00 62.22 105 ALA A C 1
ATOM 811 O O . ALA A 1 105 ? -47.008 -17.889 10.694 1.00 62.22 105 ALA A O 1
ATOM 812 N N . LEU A 1 106 ? -46.567 -19.097 8.840 1.00 62.91 106 LEU A N 1
ATOM 813 C CA . LEU A 1 106 ? -47.937 -19.092 8.349 1.00 62.91 106 LEU A CA 1
ATOM 814 C C . LEU A 1 106 ? -48.814 -19.712 9.447 1.00 62.91 106 LEU A C 1
ATOM 816 O O . LEU A 1 106 ? -48.461 -20.785 9.948 1.00 62.91 106 LEU A O 1
ATOM 820 N N . PRO A 1 107 ? -49.919 -19.063 9.857 1.00 52.59 107 PRO A N 1
ATOM 821 C CA . PRO A 1 107 ? -50.815 -19.654 10.835 1.00 52.59 107 PRO A CA 1
ATOM 822 C C . PRO A 1 107 ? -51.268 -21.011 10.300 1.00 52.59 107 PRO A C 1
ATOM 824 O O . PRO A 1 107 ? -51.701 -21.120 9.151 1.00 52.59 107 PRO A O 1
ATOM 827 N N . ALA A 1 108 ? -51.098 -22.052 11.117 1.00 54.38 108 ALA A N 1
ATOM 828 C CA . ALA A 1 108 ? -51.523 -23.402 10.788 1.00 54.38 108 ALA A CA 1
ATOM 829 C C . ALA A 1 108 ? -53.000 -23.363 10.377 1.00 54.38 108 ALA A C 1
ATOM 831 O O . ALA A 1 108 ? -53.866 -22.971 11.161 1.00 54.38 108 ALA A O 1
ATOM 832 N N . TRP A 1 109 ? -53.276 -23.718 9.123 1.00 46.28 109 TRP A N 1
ATOM 833 C CA . TRP A 1 109 ? -54.637 -23.785 8.613 1.00 46.28 109 TRP A CA 1
ATOM 834 C C . TRP A 1 109 ? -55.421 -24.815 9.439 1.00 46.28 109 TRP A C 1
ATOM 836 O O . TRP A 1 109 ? -54.907 -25.915 9.666 1.00 46.28 109 TRP A O 1
ATOM 846 N N . PRO A 1 110 ? -56.655 -24.517 9.882 1.00 43.84 110 PRO A N 1
ATOM 847 C CA . PRO A 1 110 ? -57.469 -25.501 10.575 1.00 43.84 110 PRO A CA 1
ATOM 848 C C . PRO A 1 110 ? -57.761 -26.660 9.622 1.00 43.84 110 PRO A C 1
ATOM 850 O O . PRO A 1 110 ? -58.372 -26.479 8.565 1.00 43.84 110 PRO A O 1
ATOM 853 N N . HIS A 1 111 ? -57.314 -27.860 9.989 1.00 47.94 111 HIS A N 1
ATOM 854 C CA . HIS A 1 111 ? -57.608 -29.084 9.258 1.00 47.94 111 HIS A CA 1
ATOM 855 C C . HIS A 1 111 ? -59.123 -29.294 9.158 1.00 47.94 111 HIS A C 1
ATOM 857 O O . HIS A 1 111 ? -59.768 -29.765 10.095 1.00 47.94 111 HIS A O 1
ATOM 863 N N . SER A 1 112 ? -59.687 -28.999 7.988 1.00 43.78 112 SER A N 1
ATOM 864 C CA . SER A 1 112 ? -61.020 -29.463 7.621 1.00 43.78 112 SER A CA 1
ATOM 865 C C . SER A 1 112 ? -60.893 -30.887 7.099 1.00 43.78 112 SER A C 1
ATOM 867 O O . SER A 1 112 ? -60.389 -31.144 6.008 1.00 43.78 112 SER A O 1
ATOM 869 N N . ARG A 1 113 ? -61.313 -31.830 7.937 1.00 47.34 113 ARG A N 1
ATOM 870 C CA . ARG A 1 113 ? -61.440 -33.246 7.611 1.00 47.34 113 ARG A CA 1
ATOM 871 C C . ARG A 1 113 ? -62.589 -33.397 6.607 1.00 47.34 113 ARG A C 1
ATOM 873 O O . ARG A 1 113 ? -63.7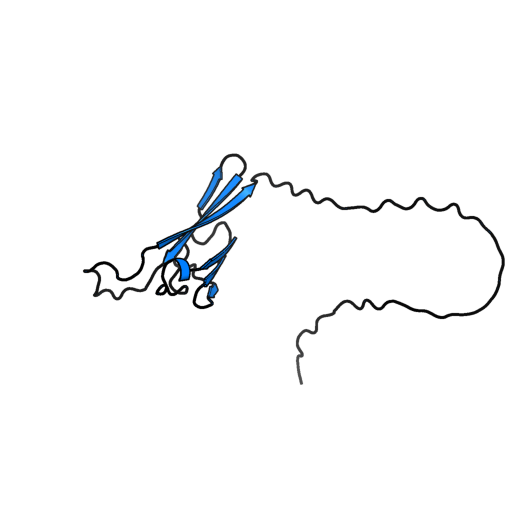42 -33.221 6.981 1.00 47.34 113 ARG A O 1
ATOM 880 N N . ALA A 1 114 ? -62.292 -33.750 5.360 1.00 40.12 114 ALA A N 1
ATOM 881 C CA . ALA A 1 114 ? -63.299 -34.236 4.422 1.00 40.12 114 ALA A CA 1
ATOM 882 C C . ALA A 1 114 ? -62.741 -35.422 3.631 1.00 40.12 114 ALA A C 1
ATOM 884 O O . ALA A 1 114 ? -61.850 -35.296 2.797 1.00 40.12 114 ALA A O 1
ATOM 885 N N . SER A 1 115 ? -63.277 -36.596 3.954 1.00 43.75 115 SER A N 1
ATOM 886 C CA . SER A 1 115 ? -63.112 -37.833 3.203 1.00 43.75 115 SER A CA 1
ATOM 887 C C . SER A 1 115 ? -63.839 -37.728 1.863 1.00 43.75 115 SER A C 1
ATOM 889 O O . SER A 1 115 ? -65.046 -37.472 1.846 1.00 43.75 115 SER A O 1
ATOM 891 N N . ARG A 1 116 ? -63.137 -38.004 0.759 1.00 39.62 116 ARG A N 1
ATOM 892 C CA . ARG A 1 116 ? -63.645 -38.913 -0.278 1.00 39.62 116 ARG A CA 1
ATOM 893 C C . ARG A 1 116 ? -62.537 -39.348 -1.235 1.00 39.62 116 ARG A C 1
ATOM 895 O O . ARG A 1 116 ? -61.761 -38.537 -1.725 1.00 39.62 116 ARG A O 1
ATOM 902 N N . SER A 1 117 ? -62.481 -40.658 -1.450 1.00 43.06 117 SER A N 1
ATOM 903 C CA . SER A 1 117 ? -61.545 -41.358 -2.321 1.00 43.06 117 SER A CA 1
ATOM 904 C C . SER A 1 117 ? -61.825 -41.065 -3.790 1.00 43.06 117 SER A C 1
ATOM 906 O O . SER A 1 117 ? -62.984 -41.153 -4.172 1.00 43.06 117 SER A O 1
ATOM 908 N N . HIS A 1 118 ? -60.791 -40.880 -4.610 1.00 43.03 118 HIS A N 1
ATOM 909 C CA . HIS A 1 118 ? -60.766 -41.350 -5.999 1.00 43.03 118 HIS A CA 1
ATOM 910 C C . HIS A 1 118 ? -59.308 -41.580 -6.431 1.00 43.03 118 HIS A C 1
ATOM 912 O O . HIS A 1 118 ? -58.403 -40.829 -6.074 1.00 43.03 118 HIS A O 1
ATOM 918 N N . HIS A 1 119 ? -59.100 -42.693 -7.128 1.00 37.44 119 HIS A N 1
ATOM 919 C CA . HIS A 1 119 ? -57.818 -43.279 -7.507 1.00 37.44 119 HIS A CA 1
ATOM 920 C C . HIS A 1 119 ? -57.220 -42.679 -8.804 1.00 37.44 119 HIS A C 1
ATOM 922 O O . HIS A 1 119 ? -57.960 -42.463 -9.757 1.00 37.44 119 HIS A O 1
ATOM 928 N N . HIS A 1 120 ? -55.871 -42.603 -8.834 1.00 42.59 120 HIS A N 1
ATOM 929 C CA . HIS A 1 120 ? -54.919 -42.676 -9.980 1.00 42.59 120 HIS A CA 1
ATOM 930 C C . HIS A 1 120 ? -54.754 -41.484 -10.973 1.00 42.59 120 HIS A C 1
ATOM 932 O O . HIS A 1 120 ? -55.697 -40.737 -11.192 1.00 42.59 120 HIS A O 1
ATOM 938 N N . PRO A 1 121 ? -53.601 -41.353 -11.688 1.00 45.88 121 PRO A N 1
ATOM 939 C CA . PRO A 1 121 ? -52.210 -41.287 -11.198 1.00 45.88 121 PRO A CA 1
ATOM 940 C C . PRO A 1 121 ? -51.319 -40.192 -11.867 1.00 45.88 121 PRO A C 1
ATOM 942 O O . PRO A 1 121 ? -51.499 -39.822 -13.018 1.00 45.88 121 PRO A O 1
ATOM 945 N N . TRP A 1 122 ? -50.300 -39.759 -11.110 1.00 30.95 122 TRP A N 1
ATOM 946 C CA . TRP A 1 122 ? -48.943 -39.282 -11.468 1.00 30.95 122 TRP A CA 1
ATOM 947 C C . TRP A 1 122 ? -48.665 -38.489 -12.767 1.00 30.95 122 TRP A C 1
ATOM 949 O O . TRP A 1 122 ? -48.632 -39.047 -13.859 1.00 30.95 122 TRP A O 1
ATOM 959 N N . ALA A 1 123 ? -48.195 -37.246 -12.602 1.00 38.47 123 ALA A N 1
ATOM 960 C CA . ALA A 1 123 ? -47.110 -36.685 -13.415 1.00 38.47 123 ALA A CA 1
ATOM 961 C C . ALA A 1 123 ? -46.347 -35.612 -12.612 1.00 38.47 123 ALA A C 1
ATOM 963 O O . ALA A 1 123 ? -46.858 -34.530 -12.333 1.00 38.47 123 ALA A O 1
ATOM 964 N N . GLN A 1 124 ? -45.120 -35.950 -12.209 1.00 42.22 124 GLN A N 1
ATOM 965 C CA . GLN A 1 124 ? -44.153 -35.057 -11.572 1.00 42.22 124 GLN A CA 1
ATOM 966 C C . GLN A 1 124 ? -43.592 -34.051 -12.583 1.00 42.22 124 GLN A C 1
ATOM 968 O O . GLN A 1 124 ? -43.133 -34.444 -13.653 1.00 42.22 124 GLN A O 1
ATOM 973 N N . GLN A 1 125 ? -43.493 -32.781 -12.194 1.00 40.34 125 GLN A N 1
ATOM 974 C CA . GLN A 1 125 ? -42.477 -31.877 -12.734 1.00 40.34 125 GLN A CA 1
ATOM 975 C C . GLN A 1 125 ? -41.736 -31.229 -11.564 1.00 40.34 125 GLN A C 1
ATOM 977 O O . GLN A 1 125 ? -42.255 -30.361 -10.868 1.00 40.34 125 GLN A O 1
ATOM 982 N N . HIS A 1 126 ? -40.517 -31.710 -11.326 1.00 44.25 126 HIS A N 1
ATOM 983 C CA . HIS A 1 126 ? -39.539 -31.068 -10.456 1.00 44.25 126 HIS A CA 1
ATOM 984 C C . HIS A 1 126 ? -38.847 -29.940 -11.235 1.00 44.25 126 HIS A C 1
ATOM 986 O O . HIS A 1 126 ? -38.339 -30.209 -12.326 1.00 44.25 126 HIS A O 1
ATOM 992 N N . PRO A 1 127 ? -38.697 -28.723 -10.687 1.00 41.06 127 PRO A N 1
ATOM 993 C CA . PRO A 1 127 ? -37.643 -27.829 -11.130 1.00 41.06 127 PRO A CA 1
ATOM 994 C C . PRO A 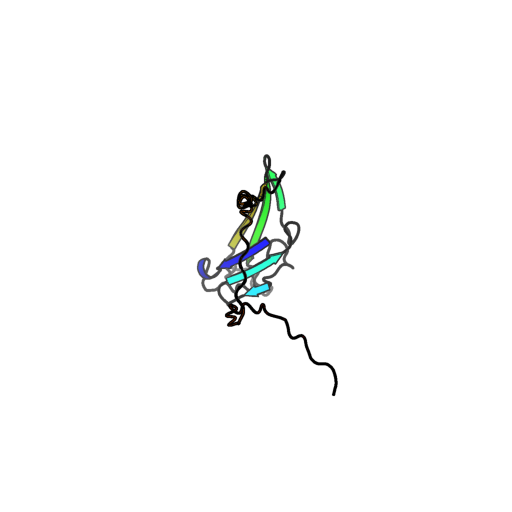1 127 ? -36.305 -28.327 -10.578 1.00 41.06 127 PRO A C 1
ATOM 996 O O . PRO A 1 127 ? -36.092 -28.453 -9.372 1.00 41.06 127 PRO A O 1
ATOM 999 N N . PHE A 1 128 ? -35.413 -28.643 -11.506 1.00 36.19 128 PHE A N 1
ATOM 1000 C CA . PHE A 1 128 ? -34.034 -29.047 -11.295 1.00 36.19 128 PHE A CA 1
ATOM 1001 C C . PHE A 1 128 ? -33.221 -27.886 -10.701 1.00 36.19 128 PHE A C 1
ATOM 1003 O O . PHE A 1 128 ? -32.892 -26.938 -11.406 1.00 36.19 128 PHE A O 1
ATOM 1010 N N . ILE A 1 129 ? -32.839 -27.975 -9.426 1.00 44.97 129 ILE A N 1
ATOM 1011 C CA . ILE A 1 129 ? -31.679 -27.244 -8.899 1.00 44.97 129 ILE A CA 1
ATOM 1012 C C . ILE A 1 129 ? -30.670 -28.293 -8.440 1.00 44.97 129 ILE A C 1
ATOM 1014 O O . ILE A 1 129 ? -30.695 -28.756 -7.302 1.00 44.97 129 ILE A O 1
ATOM 1018 N N . ARG A 1 130 ? -29.785 -28.705 -9.354 1.00 43.16 130 ARG A N 1
ATOM 1019 C CA . ARG A 1 130 ? -28.582 -29.457 -8.991 1.00 43.16 130 ARG A CA 1
ATOM 1020 C C . ARG A 1 130 ? -27.473 -28.457 -8.687 1.00 43.16 130 ARG A C 1
ATOM 1022 O O . ARG A 1 130 ? -26.870 -27.883 -9.591 1.00 43.16 130 ARG A O 1
ATOM 1029 N N . GLY A 1 131 ? -27.235 -28.258 -7.395 1.00 38.03 131 GLY A N 1
ATOM 1030 C CA . GLY A 1 131 ? -26.025 -27.635 -6.882 1.00 38.03 131 GLY A CA 1
ATOM 1031 C C . GLY A 1 131 ? -24.781 -28.429 -7.293 1.00 38.03 131 GLY A C 1
ATOM 1032 O O . GLY A 1 131 ? -24.776 -29.656 -7.325 1.00 38.03 131 GLY A O 1
ATOM 1033 N N . ARG A 1 132 ? -23.757 -27.659 -7.645 1.00 45.38 132 ARG A N 1
ATOM 1034 C CA . ARG A 1 132 ? -22.379 -28.007 -7.996 1.00 45.38 132 ARG A CA 1
ATOM 1035 C C . ARG A 1 132 ? -21.721 -28.975 -7.007 1.00 45.38 132 ARG A C 1
ATOM 1037 O O . ARG A 1 132 ? -21.754 -28.721 -5.808 1.00 45.38 132 ARG A O 1
ATOM 1044 N N . GLU A 1 133 ? -20.973 -29.948 -7.526 1.00 43.16 133 GLU A N 1
ATOM 1045 C CA . GLU A 1 133 ? -19.912 -30.616 -6.769 1.00 43.16 133 GLU A CA 1
ATOM 1046 C C . GLU A 1 133 ? -18.587 -30.617 -7.545 1.00 43.16 133 GLU A C 1
ATOM 1048 O O . GLU A 1 133 ? -18.547 -30.579 -8.775 1.00 43.16 133 GLU A O 1
ATOM 1053 N N . ARG A 1 134 ? -17.511 -30.498 -6.767 1.00 47.16 134 ARG A N 1
ATOM 1054 C CA . ARG A 1 134 ? -16.119 -30.262 -7.144 1.00 47.16 134 ARG A CA 1
ATOM 1055 C C . ARG A 1 134 ? -15.481 -31.548 -7.667 1.00 47.16 134 ARG A C 1
ATOM 1057 O O . ARG A 1 134 ? -15.508 -32.546 -6.961 1.00 47.16 134 ARG A O 1
ATOM 1064 N N . ASN A 1 135 ? -14.768 -31.475 -8.787 1.00 40.84 135 ASN A N 1
ATOM 1065 C CA . ASN A 1 135 ? -13.815 -32.522 -9.147 1.00 40.84 135 ASN A CA 1
ATOM 1066 C C . ASN A 1 135 ? -12.405 -32.072 -8.763 1.00 40.84 135 ASN A C 1
ATOM 1068 O O . ASN A 1 135 ? -11.824 -31.183 -9.387 1.00 40.84 135 ASN A O 1
ATOM 1072 N N . GLY A 1 136 ? -11.914 -32.672 -7.677 1.00 41.66 136 GLY A N 1
ATOM 1073 C CA . GLY A 1 136 ? -10.494 -32.785 -7.367 1.00 41.66 136 GLY A CA 1
ATOM 1074 C C . GLY A 1 136 ? -9.793 -33.781 -8.300 1.00 41.66 136 GLY A C 1
ATOM 1075 O O . GLY A 1 136 ? -10.435 -34.506 -9.055 1.00 41.66 136 GLY A O 1
ATOM 1076 N N . LEU A 1 137 ? -8.463 -33.738 -8.250 1.00 46.38 137 LEU A N 1
ATOM 1077 C CA . LEU A 1 137 ? -7.485 -34.396 -9.121 1.00 46.38 137 LEU A CA 1
ATOM 1078 C C . LEU A 1 137 ? -7.639 -35.927 -9.258 1.00 46.38 137 LEU A C 1
ATOM 1080 O O . LEU A 1 137 ? -8.070 -36.572 -8.303 1.00 46.38 137 LEU A O 1
ATOM 1084 N N . PRO A 1 138 ? -7.164 -36.539 -10.364 1.00 51.56 138 PRO A N 1
ATOM 1085 C CA . PRO A 1 138 ? -6.918 -37.973 -10.420 1.00 51.56 138 PRO A CA 1
ATOM 1086 C C . PRO A 1 138 ? -5.520 -38.329 -9.887 1.00 51.56 138 PRO A C 1
ATOM 1088 O O . PRO A 1 138 ? -4.529 -37.654 -10.169 1.00 51.56 138 PRO A O 1
ATOM 1091 N N . ALA A 1 139 ? -5.460 -39.436 -9.152 1.00 40.78 139 ALA A N 1
ATOM 1092 C CA . ALA A 1 139 ? -4.255 -40.201 -8.872 1.00 40.78 139 ALA A CA 1
ATOM 1093 C C . ALA A 1 139 ? -4.263 -41.478 -9.729 1.00 40.78 139 ALA A C 1
ATOM 1095 O O . ALA A 1 139 ? -5.308 -42.110 -9.846 1.00 40.78 139 ALA A O 1
ATOM 1096 N N . GLY A 1 140 ? -3.090 -41.857 -10.245 1.00 38.25 140 GLY A N 1
ATOM 1097 C CA . GLY A 1 140 ? -2.674 -43.249 -10.455 1.00 38.25 140 GLY A CA 1
ATOM 1098 C C . GLY A 1 140 ? -3.265 -44.024 -11.637 1.00 38.25 140 GLY A C 1
ATOM 1099 O O . GLY A 1 140 ? -4.414 -44.456 -11.599 1.00 38.25 140 GLY A O 1
ATOM 1100 N N . GLY A 1 141 ? -2.402 -44.304 -12.615 1.00 33.94 141 GLY A N 1
ATOM 1101 C CA . GLY A 1 141 ? -2.513 -45.355 -13.626 1.00 33.94 141 GLY A CA 1
ATOM 1102 C C . GLY A 1 141 ? -1.130 -45.633 -14.186 1.00 33.94 141 GLY A C 1
ATOM 1103 O O . GLY A 1 141 ? -0.517 -44.649 -14.654 1.00 33.94 141 GLY A O 1
#

Secondary structure (DSSP, 8-state):
-EEEEEGGGT-TT--GGGEE-SSTT---SEE-SSEEEEE--TT-TT-EEEEETTEEEEEEEEEE-----GGGTTS--SS---EEEEEEEEESS------------PPPPP-------------------------PPP---